Protein AF-A0A528WCP9-F1 (afdb_monomer_lite)

Secondary structure (DSSP, 8-state):
-HHHHHHHHHHHHHHHHHHHHHTTSHHHHHHHHHHHHHHHHHHHHHHHHHHHHT--TTHHHHHHHHHHHHHHHHHHHHHHHHHHHHHHSS-GGGHHHHHHHHHHHHHHHHHH-

Radius of gyration: 15.58 Å; chains: 1; bounding box: 40×26×44 Å

Structure (mmCIF, N/CA/C/O backbone):
data_AF-A0A528WCP9-F1
#
_entry.id   AF-A0A528WCP9-F1
#
loop_
_atom_site.group_PDB
_atom_site.id
_atom_site.type_symbol
_atom_site.label_atom_id
_atom_site.label_alt_id
_atom_site.label_comp_id
_atom_site.label_asym_id
_atom_site.label_entity_id
_atom_site.label_seq_id
_atom_site.pdbx_PDB_ins_code
_atom_site.Cartn_x
_atom_site.Cartn_y
_atom_site.Cartn_z
_atom_site.occupancy
_atom_site.B_iso_or_equiv
_atom_site.auth_seq_id
_atom_site.auth_comp_id
_atom_site.auth_asym_id
_atom_site.auth_atom_id
_atom_site.pdbx_PDB_model_num
ATOM 1 N N . LEU A 1 1 ? 15.702 -3.441 -4.927 1.00 87.06 1 LEU A N 1
ATOM 2 C CA . LEU A 1 1 ? 14.324 -2.898 -4.991 1.00 87.06 1 LEU A CA 1
ATOM 3 C C . LEU A 1 1 ? 13.260 -3.884 -4.513 1.00 87.06 1 LEU A C 1
ATOM 5 O O . LEU A 1 1 ? 12.460 -3.493 -3.675 1.00 87.06 1 LEU A O 1
ATOM 9 N N . VAL A 1 2 ? 13.271 -5.149 -4.954 1.00 90.25 2 VAL A N 1
ATOM 10 C CA . VAL A 1 2 ? 12.256 -6.153 -4.558 1.00 90.25 2 VAL A CA 1
ATOM 11 C C . VAL A 1 2 ? 12.058 -6.285 -3.035 1.00 90.25 2 VAL A C 1
ATOM 13 O O . VAL A 1 2 ? 10.917 -6.161 -2.605 1.00 90.25 2 VAL A O 1
ATOM 16 N N . PRO A 1 3 ? 13.100 -6.408 -2.178 1.00 93.31 3 PRO A N 1
ATOM 17 C CA . PRO A 1 3 ? 12.8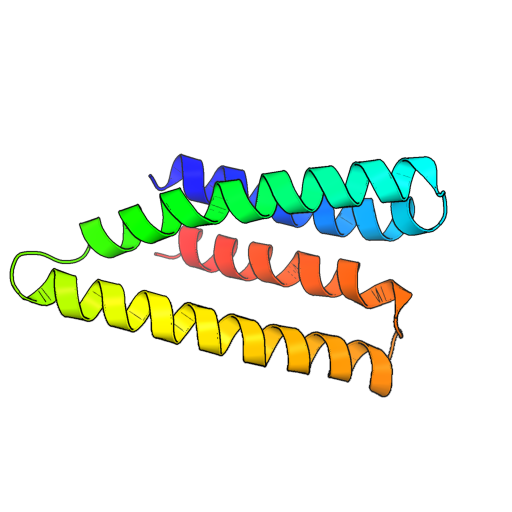89 -6.485 -0.725 1.00 93.31 3 PRO A CA 1
ATOM 18 C C . PRO A 1 3 ? 12.198 -5.245 -0.138 1.00 93.31 3 PRO A C 1
ATOM 20 O O . PRO A 1 3 ? 11.381 -5.354 0.771 1.00 93.31 3 PRO A O 1
ATOM 23 N N . THR A 1 4 ? 12.499 -4.062 -0.680 1.00 94.19 4 THR A N 1
ATOM 24 C CA . THR A 1 4 ? 11.883 -2.793 -0.272 1.00 94.19 4 THR A CA 1
ATOM 25 C C . THR A 1 4 ? 10.421 -2.723 -0.707 1.00 94.19 4 THR A C 1
ATOM 27 O O . THR A 1 4 ? 9.569 -2.333 0.087 1.00 94.19 4 THR A O 1
ATOM 30 N N . VAL A 1 5 ? 10.108 -3.141 -1.938 1.00 93.88 5 VAL A N 1
ATOM 31 C CA . VAL A 1 5 ? 8.724 -3.243 -2.434 1.00 93.88 5 VAL A CA 1
ATOM 32 C C . VAL A 1 5 ? 7.925 -4.218 -1.566 1.00 93.88 5 VAL A C 1
ATOM 34 O O . VAL A 1 5 ? 6.875 -3.859 -1.047 1.00 93.88 5 VAL A O 1
ATOM 37 N N . THR A 1 6 ? 8.458 -5.412 -1.311 1.00 96.12 6 THR A N 1
ATOM 38 C CA . THR A 1 6 ? 7.822 -6.407 -0.440 1.00 96.12 6 THR A CA 1
ATOM 39 C C . THR A 1 6 ? 7.578 -5.865 0.969 1.00 96.12 6 THR A C 1
ATOM 41 O O . THR A 1 6 ? 6.462 -5.957 1.478 1.00 96.12 6 THR A O 1
ATOM 44 N N . GLY A 1 7 ? 8.589 -5.253 1.593 1.00 97.12 7 GLY A N 1
ATOM 45 C CA . GLY A 1 7 ? 8.462 -4.701 2.944 1.00 97.12 7 GLY A CA 1
ATOM 46 C C . GLY A 1 7 ? 7.428 -3.575 3.039 1.00 97.12 7 GLY A C 1
ATOM 47 O O . GLY A 1 7 ? 6.639 -3.544 3.982 1.00 97.12 7 GLY A O 1
ATOM 48 N N . THR A 1 8 ? 7.391 -2.681 2.049 1.00 96.94 8 THR A N 1
ATOM 49 C CA . THR A 1 8 ? 6.434 -1.561 2.017 1.00 96.94 8 THR A CA 1
ATOM 50 C C . THR A 1 8 ? 5.000 -2.026 1.758 1.00 96.94 8 THR A C 1
ATOM 52 O O . THR A 1 8 ? 4.092 -1.541 2.429 1.00 96.94 8 THR A O 1
ATOM 55 N N . LEU A 1 9 ? 4.787 -3.037 0.907 1.00 97.06 9 LEU A N 1
ATOM 56 C CA . LEU A 1 9 ? 3.472 -3.663 0.708 1.00 97.06 9 LEU A CA 1
ATOM 57 C C . LEU A 1 9 ? 2.956 -4.365 1.973 1.00 97.06 9 LEU A C 1
ATOM 59 O O . LEU A 1 9 ? 1.787 -4.200 2.330 1.00 97.06 9 LEU A O 1
ATOM 63 N N . ILE A 1 10 ? 3.821 -5.101 2.682 1.00 98.12 10 ILE A N 1
ATOM 64 C CA . ILE A 1 10 ? 3.477 -5.725 3.971 1.00 98.12 10 ILE A CA 1
ATOM 65 C C . ILE A 1 10 ? 3.101 -4.648 4.994 1.00 98.12 10 ILE A C 1
ATOM 67 O O . ILE A 1 10 ? 2.063 -4.757 5.648 1.00 98.12 10 ILE A O 1
ATOM 71 N N . ALA A 1 11 ? 3.912 -3.593 5.111 1.00 98.06 11 ALA A N 1
ATOM 72 C CA . ALA A 1 11 ? 3.648 -2.492 6.031 1.00 98.06 11 ALA A CA 1
ATOM 73 C C . ALA A 1 11 ? 2.325 -1.781 5.707 1.00 98.06 11 ALA A C 1
ATOM 75 O O . ALA A 1 11 ? 1.522 -1.546 6.608 1.00 98.06 11 ALA A O 1
ATOM 76 N N . LEU A 1 12 ? 2.061 -1.491 4.430 1.00 98.06 12 LEU A N 1
ATOM 77 C CA . LEU A 1 12 ? 0.822 -0.853 3.986 1.00 98.06 12 LEU A CA 1
ATOM 78 C C . LEU A 1 12 ? -0.407 -1.712 4.306 1.00 98.06 12 LEU A C 1
ATOM 80 O O . LEU A 1 12 ? -1.390 -1.198 4.839 1.00 98.06 12 LEU A O 1
ATOM 84 N N . SER A 1 13 ? -0.340 -3.018 4.039 1.00 98.31 13 SER A N 1
ATOM 85 C CA . SER A 1 13 ? -1.414 -3.952 4.389 1.00 98.31 13 SER A CA 1
ATOM 86 C C . SER A 1 13 ? -1.667 -3.988 5.900 1.00 98.31 13 SER A C 1
ATOM 88 O O . SER A 1 13 ? -2.806 -3.834 6.344 1.00 98.31 13 SER A O 1
ATOM 90 N N . ALA A 1 14 ? -0.603 -4.102 6.701 1.00 98.31 14 ALA A N 1
ATOM 91 C CA . ALA A 1 14 ? -0.702 -4.123 8.156 1.00 98.31 14 ALA A CA 1
ATOM 92 C C . ALA A 1 14 ? -1.332 -2.835 8.706 1.00 98.31 14 ALA A C 1
ATOM 94 O O . ALA A 1 14 ? -2.219 -2.901 9.558 1.00 98.31 14 ALA A O 1
ATOM 95 N N . VAL A 1 15 ? -0.928 -1.671 8.189 1.00 98.19 15 VAL A N 1
ATOM 96 C CA . VAL A 1 15 ? -1.507 -0.380 8.580 1.00 98.19 15 VAL A CA 1
ATOM 97 C C . VAL A 1 15 ? -2.999 -0.323 8.254 1.00 98.19 15 VAL A C 1
ATOM 99 O O . VAL A 1 15 ? -3.773 0.093 9.111 1.00 98.19 15 VAL A O 1
ATOM 102 N N . LEU A 1 16 ? -3.426 -0.777 7.073 1.00 97.81 16 LEU A N 1
ATOM 103 C CA . LEU A 1 16 ? -4.842 -0.792 6.679 1.00 97.81 16 LE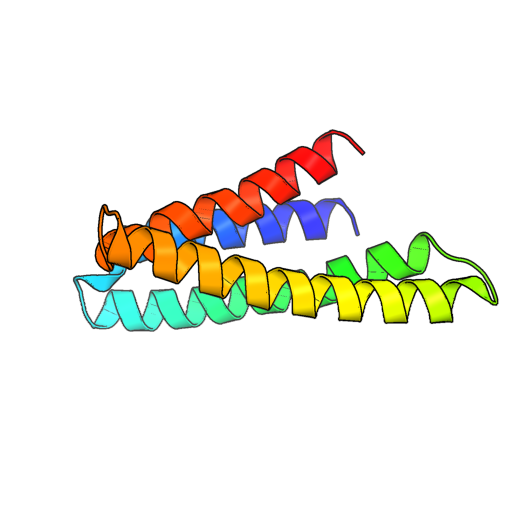U A CA 1
ATOM 104 C C . LEU A 1 16 ? -5.692 -1.705 7.582 1.00 97.81 16 LEU A C 1
ATOM 106 O O . LEU A 1 16 ? -6.775 -1.308 8.026 1.00 97.81 16 LEU A O 1
ATOM 110 N N . PHE A 1 17 ? -5.180 -2.883 7.949 1.00 98.06 17 PHE A N 1
ATOM 111 C CA . PHE A 1 17 ? -5.863 -3.763 8.902 1.00 98.06 17 PHE A CA 1
ATOM 112 C C . PHE A 1 17 ? -5.935 -3.163 10.308 1.00 98.06 17 PHE A C 1
ATOM 114 O O . PHE A 1 17 ? -7.008 -3.152 10.911 1.00 98.06 17 PHE A O 1
ATOM 121 N N . VAL A 1 18 ? -4.838 -2.597 10.819 1.00 96.88 18 VAL A N 1
ATOM 122 C CA . VAL A 1 18 ? -4.831 -1.915 12.126 1.00 96.88 18 VAL A CA 1
ATOM 123 C C . VAL A 1 18 ? -5.784 -0.717 12.120 1.00 96.88 18 VAL A C 1
ATOM 125 O O . VAL A 1 18 ? -6.528 -0.511 13.081 1.00 96.88 18 VAL A O 1
ATOM 128 N N . MET A 1 19 ? -5.822 0.039 11.021 1.00 96.12 19 MET A N 1
ATOM 129 C CA . MET A 1 19 ? -6.691 1.201 10.853 1.00 96.12 19 MET A CA 1
ATOM 130 C C . MET A 1 19 ? -8.178 0.837 10.947 1.00 96.12 19 MET A C 1
ATOM 132 O O . MET A 1 19 ? -8.959 1.643 11.447 1.00 96.12 19 MET A O 1
ATOM 136 N N . THR A 1 20 ? -8.561 -0.384 10.553 1.00 95.25 20 THR A N 1
ATOM 137 C CA . THR A 1 20 ? -9.936 -0.900 10.705 1.00 95.25 20 THR A CA 1
ATOM 138 C C . THR A 1 20 ? -10.414 -0.817 12.158 1.00 95.25 20 THR A C 1
ATOM 140 O O . THR A 1 20 ? -11.527 -0.371 12.425 1.00 95.25 20 THR A O 1
ATOM 143 N N . ALA A 1 21 ? -9.562 -1.186 13.118 1.00 94.56 21 ALA A N 1
ATOM 144 C CA . ALA A 1 21 ? -9.883 -1.065 14.537 1.00 94.56 21 ALA A CA 1
ATOM 145 C C . ALA A 1 21 ? -9.636 0.361 15.060 1.00 94.56 21 ALA A C 1
ATOM 147 O O . ALA A 1 21 ? -10.474 0.908 15.780 1.00 94.56 21 ALA A O 1
ATOM 148 N N . ALA A 1 22 ? -8.515 0.978 14.669 1.00 94.62 22 ALA A N 1
ATOM 149 C CA . ALA A 1 22 ? -8.060 2.263 15.201 1.00 94.62 22 ALA A CA 1
ATOM 150 C C . ALA A 1 22 ? -9.018 3.432 14.923 1.00 94.62 22 ALA A C 1
ATOM 152 O O . ALA A 1 22 ? -9.053 4.383 15.700 1.00 94.62 22 ALA A O 1
ATOM 153 N N . ILE A 1 23 ? -9.819 3.360 13.854 1.00 92.62 23 ILE A N 1
ATOM 154 C CA . ILE A 1 23 ? -10.714 4.454 13.450 1.00 92.62 23 ILE A CA 1
ATOM 155 C C . ILE A 1 23 ? -11.793 4.790 14.496 1.00 92.62 23 ILE A C 1
ATOM 157 O O . ILE A 1 23 ? -12.337 5.890 14.487 1.00 92.62 23 ILE A O 1
ATOM 161 N N . HIS A 1 24 ? -12.071 3.874 15.431 1.00 93.31 24 HIS A N 1
ATOM 162 C CA . HIS A 1 24 ? -13.057 4.063 16.499 1.00 93.31 24 HIS A CA 1
ATOM 163 C C . HIS A 1 24 ? -12.539 4.916 17.671 1.00 93.31 24 HIS A C 1
ATOM 165 O O . HIS A 1 24 ? -13.328 5.308 18.529 1.00 93.31 24 HIS A O 1
ATOM 171 N N . GLN A 1 25 ? -11.233 5.209 17.732 1.00 96.81 25 GLN A N 1
ATOM 172 C CA . GLN A 1 25 ? -10.627 6.033 18.780 1.00 96.81 25 GLN A CA 1
ATOM 173 C C . GLN A 1 25 ? -9.896 7.229 18.136 1.00 96.81 25 GLN A C 1
ATOM 175 O O . GLN A 1 25 ? -9.001 7.017 17.321 1.00 96.81 25 GLN A O 1
ATOM 180 N N . PRO A 1 26 ? -10.228 8.492 18.479 1.00 96.06 26 PRO A N 1
ATOM 181 C CA . PRO A 1 26 ? -9.757 9.662 17.725 1.00 96.06 26 PRO A CA 1
ATOM 182 C C . PRO A 1 26 ? -8.233 9.804 17.614 1.00 96.06 26 PRO A C 1
ATOM 184 O O . PRO A 1 26 ? -7.714 10.143 16.554 1.00 96.06 26 PRO A O 1
ATOM 187 N N . ILE A 1 27 ? -7.500 9.528 18.695 1.00 97.69 27 ILE A N 1
ATOM 188 C CA . ILE A 1 27 ? -6.035 9.647 18.720 1.00 97.69 27 ILE A CA 1
ATOM 189 C C . ILE A 1 27 ? -5.407 8.539 17.864 1.00 97.69 27 ILE A C 1
ATOM 191 O O . ILE A 1 27 ? -4.523 8.806 17.052 1.00 97.69 27 ILE A O 1
ATOM 195 N N . ALA A 1 28 ? -5.894 7.307 17.995 1.00 96.94 28 ALA A N 1
ATOM 196 C CA . ALA A 1 28 ? -5.455 6.164 17.212 1.00 96.94 28 ALA A CA 1
ATOM 197 C C . ALA A 1 28 ? -5.760 6.359 15.721 1.00 96.94 28 ALA A C 1
ATOM 199 O O . ALA A 1 28 ? -4.923 6.021 14.890 1.00 96.94 28 ALA A O 1
ATOM 200 N N . ALA A 1 29 ? -6.899 6.966 15.377 1.00 95.81 29 ALA A N 1
ATOM 201 C CA . ALA A 1 29 ? -7.249 7.316 14.005 1.00 95.81 29 ALA A CA 1
ATOM 202 C C . ALA A 1 29 ? -6.256 8.321 13.397 1.00 95.81 29 ALA A C 1
ATOM 204 O O . ALA A 1 29 ? -5.775 8.103 12.287 1.00 95.81 29 ALA A O 1
ATOM 205 N N . ILE A 1 30 ? -5.889 9.380 14.132 1.00 97.69 30 ILE A N 1
ATOM 206 C CA . ILE A 1 30 ? -4.887 10.364 13.682 1.00 97.69 30 ILE A CA 1
ATOM 207 C C . ILE A 1 30 ? -3.542 9.679 13.415 1.00 97.69 30 ILE A C 1
ATOM 209 O O . ILE A 1 30 ? -2.939 9.876 12.358 1.00 97.69 30 ILE A O 1
ATOM 213 N N . VAL A 1 31 ? -3.091 8.837 14.349 1.00 97.94 31 VAL A N 1
ATOM 214 C CA . VAL A 1 31 ? -1.844 8.076 14.192 1.00 97.94 31 VAL A CA 1
ATOM 215 C C . VAL A 1 31 ? -1.930 7.135 12.989 1.00 97.94 31 VAL A C 1
ATOM 217 O O . VAL A 1 31 ? -1.013 7.112 12.170 1.00 97.94 31 VAL A O 1
ATOM 220 N N . ALA A 1 32 ? -3.035 6.404 12.832 1.00 96.94 32 ALA A N 1
ATOM 221 C CA . ALA A 1 32 ? -3.237 5.475 11.724 1.00 96.94 32 ALA A CA 1
ATOM 222 C C . ALA A 1 32 ? -3.246 6.181 10.360 1.00 96.94 32 ALA A C 1
ATOM 224 O O . ALA A 1 32 ? -2.654 5.666 9.418 1.00 96.94 32 ALA A O 1
ATOM 225 N N . VAL A 1 33 ? -3.839 7.375 10.252 1.00 96.81 33 VAL A N 1
ATOM 226 C CA . VAL A 1 33 ? -3.805 8.188 9.022 1.00 96.81 33 VAL A CA 1
ATOM 227 C C . VAL A 1 33 ? -2.378 8.638 8.696 1.00 96.81 33 VAL A C 1
ATOM 229 O O . VAL A 1 33 ? -1.958 8.558 7.540 1.00 96.81 33 VAL A O 1
ATOM 232 N N . GLY A 1 34 ? -1.604 9.054 9.703 1.00 98.12 34 GLY A N 1
ATOM 233 C CA . GLY A 1 34 ? -0.187 9.381 9.521 1.00 98.12 34 GLY A CA 1
ATOM 234 C C . GLY A 1 34 ? 0.632 8.179 9.037 1.00 98.12 34 GLY A C 1
ATOM 235 O O . GLY A 1 34 ? 1.399 8.293 8.079 1.00 98.12 34 GLY A O 1
ATOM 236 N N . LEU A 1 35 ? 0.420 7.008 9.646 1.00 98.00 35 LEU A N 1
ATOM 237 C CA . LEU A 1 35 ? 1.059 5.754 9.236 1.00 98.00 35 LEU A CA 1
ATOM 238 C C . LEU A 1 35 ? 0.631 5.314 7.833 1.00 98.00 35 LEU A C 1
ATOM 240 O O . LEU A 1 35 ? 1.469 4.833 7.073 1.00 98.00 35 LEU A O 1
ATOM 244 N N . LEU A 1 36 ? -0.642 5.501 7.474 1.00 97.62 36 LEU A N 1
ATOM 245 C CA . LEU A 1 36 ? -1.158 5.202 6.139 1.00 97.62 36 LEU A CA 1
ATOM 246 C C . LEU A 1 36 ? -0.433 6.045 5.095 1.00 97.62 36 LEU A C 1
ATOM 248 O O . LEU A 1 36 ? 0.057 5.496 4.112 1.00 97.62 36 LEU A O 1
ATOM 252 N N . GLY A 1 37 ? -0.315 7.354 5.335 1.00 96.94 37 GLY A N 1
ATOM 253 C CA . GLY A 1 37 ? 0.458 8.247 4.477 1.00 96.94 37 GLY A CA 1
ATOM 254 C C . GLY A 1 37 ? 1.905 7.773 4.343 1.00 96.94 37 GLY A C 1
ATOM 255 O O . GLY A 1 37 ? 2.378 7.546 3.231 1.00 96.94 37 GLY A O 1
ATOM 256 N N . ALA A 1 38 ? 2.590 7.538 5.464 1.00 97.44 38 ALA A N 1
ATOM 257 C CA . ALA A 1 38 ? 3.978 7.080 5.455 1.00 97.44 38 ALA A CA 1
ATOM 258 C C . ALA A 1 38 ? 4.166 5.773 4.659 1.00 97.44 38 ALA A C 1
ATOM 260 O O . ALA A 1 38 ? 5.029 5.711 3.784 1.00 97.44 38 ALA A O 1
ATOM 261 N N . ALA A 1 39 ? 3.342 4.752 4.910 1.00 97.25 39 ALA A N 1
ATOM 262 C CA . ALA A 1 39 ? 3.431 3.461 4.229 1.00 97.25 39 ALA A CA 1
ATOM 263 C C . ALA A 1 39 ? 3.076 3.557 2.735 1.00 97.25 39 ALA A C 1
ATOM 265 O O . ALA A 1 39 ? 3.775 2.985 1.892 1.00 97.25 39 ALA A O 1
ATOM 266 N N . ALA A 1 40 ? 2.031 4.314 2.386 1.00 94.50 40 ALA A N 1
ATOM 267 C CA . ALA A 1 40 ? 1.617 4.507 1.000 1.00 94.50 40 ALA A CA 1
ATOM 268 C C . ALA A 1 40 ? 2.713 5.215 0.190 1.00 94.50 40 ALA A C 1
ATOM 270 O O . ALA A 1 40 ? 3.150 4.695 -0.836 1.00 94.50 40 ALA A O 1
ATOM 271 N N . PHE A 1 41 ? 3.232 6.347 0.677 1.00 93.56 41 PHE A N 1
ATOM 272 C CA . PHE A 1 41 ? 4.292 7.088 -0.014 1.00 93.56 41 PHE A CA 1
ATOM 273 C C . PHE A 1 41 ? 5.620 6.322 -0.060 1.00 93.56 41 PHE A C 1
A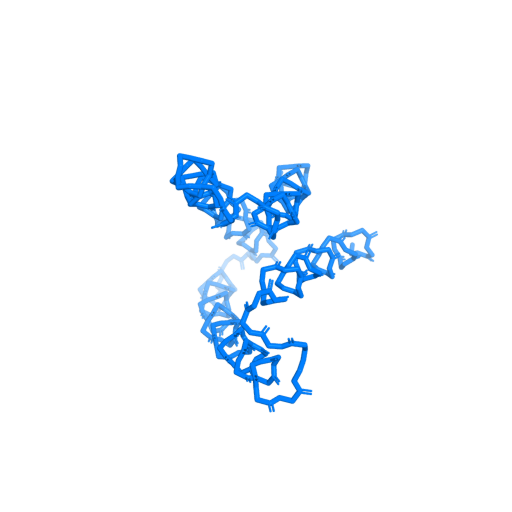TOM 275 O O . PHE A 1 41 ? 6.304 6.365 -1.085 1.00 93.56 41 PHE A O 1
ATOM 282 N N . ALA A 1 42 ? 5.960 5.561 0.988 1.00 95.88 42 ALA A N 1
ATOM 283 C CA . ALA A 1 42 ? 7.138 4.692 0.981 1.00 95.88 42 ALA A CA 1
ATOM 284 C C . ALA A 1 42 ? 7.083 3.621 -0.122 1.00 95.88 42 ALA A C 1
ATOM 286 O O . ALA A 1 42 ? 8.131 3.181 -0.590 1.00 95.88 42 ALA A O 1
ATOM 287 N N . THR A 1 43 ? 5.884 3.228 -0.565 1.00 93.94 43 THR A N 1
ATOM 288 C CA . THR A 1 43 ? 5.683 2.217 -1.614 1.00 93.94 43 THR A CA 1
ATOM 289 C C . THR A 1 43 ? 5.897 2.782 -3.029 1.00 93.94 43 THR A C 1
ATOM 291 O O . THR A 1 43 ? 6.351 2.064 -3.921 1.00 93.94 43 THR A O 1
ATOM 294 N N . VAL A 1 44 ? 5.631 4.079 -3.245 1.00 90.69 44 VAL A N 1
ATOM 295 C CA . VAL A 1 44 ? 5.625 4.706 -4.584 1.00 90.69 44 VAL A CA 1
ATOM 296 C C . VAL A 1 44 ? 7.008 4.696 -5.240 1.00 90.69 44 VAL A C 1
ATOM 298 O O . VAL A 1 44 ? 7.160 4.197 -6.356 1.00 90.69 44 VAL A 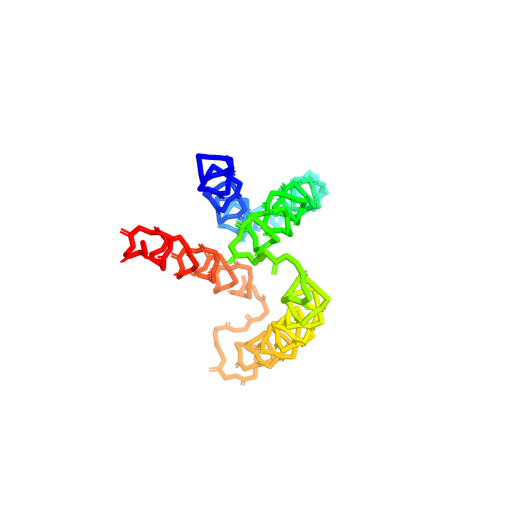O 1
ATOM 301 N N . ALA A 1 45 ? 8.028 5.227 -4.559 1.00 89.12 45 ALA A N 1
ATOM 302 C CA . ALA A 1 45 ? 9.355 5.384 -5.157 1.00 89.12 45 ALA A CA 1
ATOM 303 C C . ALA A 1 45 ? 10.027 4.037 -5.512 1.00 89.12 45 ALA A C 1
ATOM 305 O O . ALA A 1 45 ? 1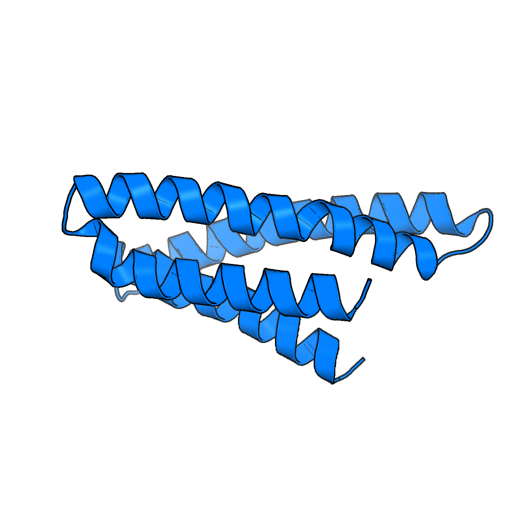0.523 3.909 -6.636 1.00 89.12 45 ALA A O 1
ATOM 306 N N . PRO A 1 46 ? 10.019 3.005 -4.640 1.00 91.00 46 PRO A N 1
ATOM 307 C CA . PRO A 1 46 ? 10.562 1.691 -4.979 1.00 91.00 46 PRO A CA 1
ATOM 308 C C . PRO A 1 46 ? 9.862 1.027 -6.168 1.00 91.00 46 PRO A C 1
ATOM 310 O O . PRO A 1 46 ? 10.550 0.463 -7.017 1.00 91.00 46 PRO A O 1
ATOM 313 N N . LEU A 1 47 ? 8.528 1.111 -6.259 1.00 88.81 47 LEU A N 1
ATOM 314 C CA . LEU A 1 47 ? 7.774 0.552 -7.387 1.00 88.81 47 LEU A CA 1
ATOM 315 C C . LEU A 1 47 ? 8.123 1.252 -8.701 1.00 88.81 47 LEU A C 1
ATOM 317 O O . LEU A 1 47 ? 8.406 0.583 -9.693 1.00 88.81 47 LEU A O 1
ATOM 321 N N . GLN A 1 48 ? 8.164 2.586 -8.700 1.00 88.31 48 GLN A N 1
ATOM 322 C CA . GLN A 1 48 ? 8.502 3.356 -9.895 1.00 88.31 48 GLN A CA 1
ATOM 323 C C . GLN A 1 48 ? 9.918 3.038 -10.394 1.00 88.31 48 GLN A C 1
ATOM 325 O O . GLN A 1 48 ? 10.112 2.818 -11.589 1.00 88.31 48 GLN A O 1
ATOM 330 N N . MET A 1 49 ? 10.901 2.963 -9.491 1.00 88.88 49 MET A N 1
ATOM 331 C CA . MET A 1 49 ? 12.263 2.568 -9.862 1.00 88.88 49 MET A CA 1
ATOM 332 C C . MET A 1 49 ? 12.314 1.128 -10.382 1.00 88.88 49 MET A C 1
ATOM 334 O O . MET A 1 49 ? 12.989 0.862 -11.373 1.00 88.88 49 MET A O 1
ATOM 338 N N . TRP A 1 50 ? 11.568 0.209 -9.763 1.00 89.31 50 TRP A N 1
ATOM 339 C CA . TRP A 1 50 ? 11.570 -1.197 -10.160 1.00 89.31 50 TRP A CA 1
ATOM 340 C C . TRP A 1 50 ? 10.993 -1.405 -11.562 1.00 89.31 50 TRP A C 1
ATOM 342 O O . TRP A 1 50 ? 11.559 -2.165 -12.344 1.00 89.31 50 TRP A O 1
ATOM 352 N N . VAL A 1 51 ? 9.926 -0.684 -11.919 1.00 87.50 51 VAL A N 1
ATOM 353 C CA . VAL A 1 51 ? 9.370 -0.702 -13.282 1.00 87.50 51 VAL A CA 1
ATOM 354 C C . VAL A 1 51 ? 10.383 -0.172 -14.300 1.00 87.50 51 VAL A C 1
ATOM 356 O O . VAL A 1 51 ? 10.557 -0.770 -15.361 1.00 87.50 51 VAL A O 1
ATOM 359 N N . LEU A 1 52 ? 11.086 0.918 -13.979 1.00 86.81 52 LEU A N 1
ATOM 360 C CA . LEU A 1 52 ? 12.087 1.495 -14.879 1.00 86.81 52 LEU A CA 1
ATOM 361 C C . LEU A 1 52 ? 13.301 0.577 -15.081 1.00 86.81 52 LEU A C 1
ATOM 363 O O . LEU A 1 52 ? 13.811 0.515 -16.195 1.00 86.81 52 LEU A O 1
ATOM 367 N N . GLU A 1 53 ? 13.726 -0.182 -14.065 1.00 86.69 53 GLU A N 1
ATOM 368 C CA . GLU A 1 53 ? 14.801 -1.183 -14.202 1.00 86.69 53 GLU A CA 1
ATOM 369 C C . GLU A 1 53 ? 14.453 -2.311 -15.187 1.00 86.69 53 GLU A C 1
ATOM 371 O O . GLU A 1 53 ? 15.348 -2.942 -15.753 1.00 86.69 53 GLU A O 1
ATOM 376 N N . LYS A 1 54 ? 13.161 -2.575 -15.416 1.00 84.12 54 LYS A N 1
ATOM 377 C CA . LYS A 1 54 ? 12.705 -3.593 -16.374 1.00 84.12 54 LYS A CA 1
ATOM 378 C C . LYS A 1 54 ? 12.700 -3.108 -17.823 1.00 84.12 54 LYS A C 1
ATOM 380 O O . LYS A 1 54 ? 12.520 -3.927 -18.722 1.00 84.12 54 LYS A O 1
ATOM 385 N N . ALA A 1 55 ? 12.929 -1.819 -18.067 1.00 85.88 55 ALA A N 1
ATOM 386 C CA . ALA A 1 55 ? 12.966 -1.237 -19.401 1.00 85.88 55 ALA A CA 1
ATOM 387 C C . ALA A 1 55 ? 14.332 -0.598 -19.702 1.00 85.88 55 ALA A C 1
ATOM 389 O O . ALA A 1 55 ? 14.935 0.067 -18.864 1.00 85.88 55 ALA A O 1
ATOM 390 N N . GLN A 1 56 ? 14.822 -0.767 -20.932 1.00 82.56 56 GLN A N 1
ATOM 391 C CA . GLN A 1 56 ? 16.101 -0.204 -21.379 1.00 82.56 56 GLN A CA 1
ATOM 392 C C . GLN A 1 56 ? 15.915 0.680 -22.617 1.00 82.56 56 GLN A C 1
ATOM 394 O O . GLN A 1 56 ? 15.052 0.425 -23.461 1.00 82.56 56 GLN A O 1
ATOM 399 N N . GLY A 1 57 ? 16.734 1.730 -22.726 1.00 80.69 57 GLY A N 1
ATOM 400 C CA . GLY A 1 57 ? 16.736 2.644 -23.871 1.00 80.69 57 GLY A CA 1
ATOM 401 C C . GLY A 1 57 ? 15.371 3.299 -24.112 1.00 80.69 57 GLY A C 1
ATOM 402 O O . GLY A 1 57 ? 14.725 3.780 -23.182 1.00 80.69 57 GLY A O 1
ATOM 403 N N . ALA A 1 58 ? 14.904 3.283 -25.363 1.00 75.38 58 ALA A N 1
ATOM 404 C CA . ALA A 1 58 ? 13.626 3.879 -25.766 1.00 75.38 58 ALA A CA 1
ATOM 405 C C . ALA A 1 58 ? 12.393 3.291 -25.040 1.00 75.38 58 ALA A C 1
ATOM 407 O O . ALA A 1 58 ? 11.349 3.940 -24.978 1.00 75.38 58 ALA A O 1
ATOM 408 N N . GLY A 1 59 ? 12.505 2.095 -24.446 1.00 82.00 59 GLY A N 1
ATOM 409 C CA . GLY A 1 59 ? 11.428 1.468 -23.677 1.00 82.00 59 GLY A CA 1
ATOM 410 C C . GLY A 1 59 ? 11.148 2.130 -22.323 1.00 82.00 59 GLY A C 1
ATOM 411 O O . GLY A 1 59 ? 10.059 1.948 -21.784 1.00 82.00 59 GLY A O 1
ATOM 412 N N . GLN A 1 60 ? 12.079 2.922 -21.772 1.00 83.12 60 GLN A N 1
ATOM 413 C CA . GLN A 1 60 ? 11.898 3.563 -20.460 1.00 83.12 60 GLN A CA 1
ATOM 414 C C . GLN A 1 60 ? 10.783 4.611 -20.457 1.00 83.12 60 GLN A C 1
ATOM 416 O O . GLN A 1 60 ? 10.015 4.689 -19.498 1.00 83.12 60 GLN A O 1
ATOM 421 N N . GLY A 1 61 ? 10.656 5.381 -21.544 1.00 84.38 61 GLY A N 1
ATOM 422 C CA . GLY A 1 61 ? 9.565 6.345 -21.700 1.00 84.38 61 GLY A CA 1
ATOM 423 C C . GLY A 1 61 ? 8.202 5.653 -21.692 1.00 84.38 61 GLY A C 1
ATOM 424 O O . GLY A 1 61 ? 7.311 6.054 -20.947 1.00 84.38 61 GLY A O 1
ATOM 425 N N . LEU A 1 62 ? 8.078 4.549 -22.438 1.00 85.38 62 LEU A N 1
ATOM 426 C CA . LEU A 1 62 ? 6.864 3.732 -22.460 1.00 85.38 62 LEU A CA 1
ATOM 427 C C . LEU A 1 62 ? 6.574 3.113 -21.088 1.00 85.38 62 LEU A C 1
ATOM 429 O O . LEU A 1 62 ? 5.442 3.200 -20.622 1.00 85.38 62 LEU A O 1
ATOM 433 N N . ALA A 1 63 ? 7.578 2.550 -20.410 1.00 87.44 63 ALA A N 1
ATOM 434 C CA . ALA A 1 63 ? 7.417 1.970 -19.076 1.00 87.44 63 ALA A CA 1
ATOM 435 C C . ALA A 1 63 ? 6.936 3.002 -18.041 1.00 87.44 63 ALA A C 1
ATOM 437 O O . ALA A 1 63 ? 6.035 2.714 -17.254 1.00 87.44 63 ALA A O 1
ATOM 438 N N . SER A 1 64 ? 7.472 4.226 -18.085 1.00 85.94 64 SER A N 1
ATOM 439 C CA . SER A 1 64 ? 7.015 5.338 -17.245 1.00 85.94 64 SER A CA 1
ATOM 440 C C . SER A 1 64 ? 5.552 5.707 -17.524 1.00 85.94 64 SER A C 1
ATOM 442 O O . SER A 1 64 ? 4.743 5.790 -16.597 1.00 85.94 64 SER A O 1
ATOM 444 N N . SER A 1 65 ? 5.173 5.861 -18.800 1.00 89.56 65 SER A N 1
ATOM 445 C CA . SER A 1 65 ? 3.784 6.146 -19.188 1.00 89.56 65 SER A CA 1
ATOM 446 C C . SER A 1 65 ? 2.819 5.032 -18.773 1.00 89.56 65 SER A C 1
ATOM 448 O O . SER A 1 65 ? 1.739 5.324 -18.259 1.00 89.56 65 SER A O 1
ATOM 450 N N . PHE A 1 66 ? 3.216 3.766 -18.929 1.00 89.12 66 PHE A N 1
ATOM 451 C CA . PHE A 1 66 ? 2.444 2.617 -18.451 1.00 89.12 66 PHE A CA 1
ATOM 452 C C . PHE A 1 66 ? 2.277 2.630 -16.930 1.00 89.12 66 PHE A C 1
ATOM 454 O O . PHE A 1 66 ? 1.185 2.345 -16.446 1.00 89.12 66 PHE A O 1
ATOM 461 N N . ASN A 1 67 ? 3.311 3.011 -16.177 1.00 88.94 67 ASN A N 1
ATOM 462 C CA . ASN A 1 67 ? 3.227 3.120 -14.722 1.00 88.94 67 ASN A CA 1
ATOM 463 C C . ASN A 1 67 ? 2.212 4.193 -14.283 1.00 88.94 67 ASN A C 1
ATOM 465 O O . ASN A 1 67 ? 1.405 3.953 -13.387 1.00 88.94 67 ASN A O 1
ATOM 469 N N . ILE A 1 68 ? 2.191 5.353 -14.952 1.00 89.88 68 ILE A N 1
ATOM 470 C CA . ILE A 1 68 ? 1.196 6.410 -14.690 1.00 89.88 68 ILE A CA 1
ATOM 471 C C . ILE A 1 68 ? -0.220 5.932 -15.051 1.00 89.88 68 ILE A C 1
ATOM 473 O O . ILE A 1 68 ? -1.163 6.155 -14.290 1.00 89.88 68 ILE A O 1
ATOM 477 N N . ALA A 1 69 ? -0.383 5.248 -16.187 1.00 93.12 69 ALA A N 1
ATOM 478 C CA . ALA A 1 69 ? -1.671 4.681 -16.586 1.00 93.12 69 ALA A CA 1
ATOM 479 C C . ALA A 1 69 ? -2.174 3.636 -15.574 1.00 93.12 69 ALA A C 1
ATOM 481 O O . ALA A 1 69 ? -3.342 3.672 -15.185 1.00 93.12 69 ALA A O 1
ATOM 482 N N . ALA A 1 70 ? -1.288 2.759 -15.093 1.00 92.44 70 ALA A N 1
ATOM 483 C CA . ALA A 1 70 ? -1.597 1.776 -14.060 1.00 92.44 70 ALA A CA 1
ATOM 484 C C . ALA A 1 70 ? -1.992 2.437 -12.730 1.00 92.44 70 ALA A C 1
ATOM 486 O O . ALA A 1 70 ? -2.944 1.989 -12.096 1.00 92.44 70 ALA A O 1
ATOM 487 N N . PHE A 1 71 ? -1.331 3.530 -12.330 1.00 90.88 71 PHE A N 1
ATOM 488 C CA . PHE A 1 71 ? -1.710 4.301 -11.141 1.00 90.88 71 PHE A CA 1
ATOM 489 C C . PHE A 1 71 ? -3.121 4.896 -11.261 1.00 90.88 71 PHE A C 1
ATOM 491 O O . PHE A 1 71 ? -3.935 4.753 -10.350 1.00 90.88 71 PHE A O 1
ATOM 498 N N . ASN A 1 72 ? -3.446 5.506 -12.404 1.00 95.75 72 ASN A N 1
ATOM 499 C CA . ASN A 1 72 ? -4.785 6.050 -12.647 1.00 95.75 72 ASN A CA 1
ATOM 500 C C . ASN A 1 72 ? -5.860 4.956 -12.655 1.00 95.75 72 ASN A C 1
ATOM 502 O O . ASN A 1 72 ? -6.929 5.142 -12.072 1.00 95.75 72 ASN A O 1
ATOM 506 N N . LEU A 1 73 ? -5.566 3.802 -13.261 1.00 96.25 73 LEU A N 1
ATOM 507 C CA . LEU A 1 73 ? -6.448 2.638 -13.208 1.00 96.25 73 LEU A CA 1
ATOM 508 C C . LEU A 1 73 ? -6.616 2.133 -11.769 1.00 96.25 73 LEU A C 1
ATOM 510 O O . LEU A 1 73 ? -7.735 1.845 -11.354 1.00 96.25 73 LEU A O 1
ATOM 514 N N . GLY A 1 74 ? -5.534 2.084 -10.991 1.00 94.94 74 GLY A N 1
ATOM 515 C CA . GLY A 1 74 ? -5.557 1.734 -9.573 1.00 94.94 74 GLY A CA 1
ATOM 516 C C . GLY A 1 74 ? -6.452 2.664 -8.753 1.00 94.94 74 GLY A C 1
ATOM 517 O O . GLY A 1 74 ? -7.259 2.179 -7.966 1.00 94.94 74 GLY A O 1
ATOM 518 N N . ASN A 1 75 ? -6.392 3.979 -8.986 1.00 96.25 75 ASN A N 1
ATOM 519 C CA . ASN A 1 75 ? -7.285 4.943 -8.335 1.00 96.25 75 ASN A CA 1
ATOM 520 C C . ASN A 1 75 ? -8.755 4.713 -8.710 1.00 96.25 75 ASN A C 1
ATOM 522 O O . ASN A 1 75 ? -9.622 4.755 -7.838 1.00 96.25 75 ASN A O 1
ATOM 526 N N . ALA A 1 76 ? -9.038 4.433 -9.986 1.00 97.88 76 ALA A N 1
ATOM 527 C CA . ALA A 1 76 ? -10.394 4.138 -10.445 1.00 97.88 76 ALA A CA 1
ATOM 528 C C . ALA A 1 76 ? -10.937 2.837 -9.828 1.00 97.88 76 ALA A C 1
ATOM 530 O O . ALA A 1 76 ? -12.046 2.827 -9.296 1.00 97.88 76 ALA A O 1
ATOM 531 N N . ILE A 1 77 ? -10.141 1.761 -9.839 1.00 97.94 77 ILE A N 1
ATOM 532 C CA . ILE A 1 77 ? -10.496 0.477 -9.218 1.00 97.94 77 ILE A CA 1
ATOM 533 C C . ILE A 1 77 ? -10.662 0.641 -7.706 1.00 97.94 77 ILE A C 1
ATOM 535 O O . ILE A 1 77 ? -11.612 0.107 -7.146 1.00 97.94 77 ILE A O 1
ATOM 539 N N . GLY A 1 78 ? -9.781 1.394 -7.045 1.00 96.88 78 GLY A N 1
ATOM 540 C CA . GLY A 1 78 ? -9.861 1.663 -5.611 1.00 96.88 78 GLY A CA 1
ATOM 541 C C . GLY A 1 78 ? -11.132 2.421 -5.230 1.00 96.88 78 GLY A C 1
ATOM 542 O O . GLY A 1 78 ? -11.821 2.021 -4.292 1.00 96.88 78 GLY A O 1
ATOM 543 N N . ALA A 1 79 ? -11.487 3.465 -5.985 1.00 97.31 79 ALA A N 1
ATOM 544 C CA . ALA A 1 79 ? -12.725 4.214 -5.778 1.00 97.31 79 ALA A CA 1
ATOM 545 C C . ALA A 1 79 ? -13.968 3.343 -6.021 1.00 97.31 79 ALA A C 1
ATOM 547 O O . ALA A 1 79 ? -14.887 3.345 -5.202 1.00 97.31 79 ALA A O 1
ATOM 548 N N . TRP A 1 80 ? -13.975 2.559 -7.104 1.00 97.94 80 TRP A N 1
ATOM 549 C CA . TRP A 1 80 ? -15.053 1.615 -7.398 1.00 97.94 80 TRP A CA 1
ATOM 550 C C . TRP A 1 80 ? -15.195 0.545 -6.310 1.00 97.94 80 TRP A C 1
ATOM 552 O O . TRP A 1 80 ? -16.302 0.313 -5.838 1.00 97.94 80 TRP A O 1
ATOM 562 N N . LEU A 1 81 ? -14.094 -0.069 -5.869 1.00 97.62 81 LEU A N 1
ATOM 563 C CA . LEU A 1 81 ? -14.093 -1.093 -4.824 1.00 97.62 81 LEU A CA 1
ATOM 564 C C . LEU A 1 81 ? -14.582 -0.524 -3.488 1.00 97.62 81 LEU A C 1
ATOM 566 O O . LEU A 1 81 ? -15.406 -1.145 -2.824 1.00 97.62 81 LEU A O 1
ATOM 570 N N . GLY A 1 82 ? -14.112 0.667 -3.110 1.00 97.19 82 GLY A N 1
ATOM 571 C CA . GLY A 1 82 ? -14.581 1.362 -1.912 1.00 97.19 82 GLY A CA 1
ATOM 572 C C . GLY A 1 82 ? -16.080 1.660 -1.973 1.00 97.19 82 GLY A C 1
ATOM 573 O O . GLY A 1 82 ? -16.796 1.353 -1.022 1.00 97.19 82 GLY A O 1
ATOM 574 N N . GLY A 1 83 ? -16.564 2.182 -3.105 1.00 97.56 83 GLY A N 1
ATOM 575 C CA . GLY A 1 83 ? -17.994 2.403 -3.344 1.00 97.56 83 GLY A CA 1
ATOM 576 C C . GLY A 1 83 ? -18.801 1.107 -3.283 1.00 97.56 83 GLY A C 1
ATOM 577 O O . GLY A 1 83 ? -19.797 1.036 -2.574 1.00 97.56 83 GLY A O 1
ATOM 578 N N . PHE A 1 84 ? -18.319 0.039 -3.922 1.00 97.81 84 PHE A N 1
ATOM 579 C CA . PHE A 1 84 ? -18.961 -1.274 -3.901 1.00 97.81 84 PHE A CA 1
ATOM 580 C C . PHE A 1 84 ? -19.112 -1.822 -2.475 1.00 97.81 84 PHE A C 1
ATOM 582 O O . PHE A 1 84 ? -20.191 -2.286 -2.113 1.00 97.81 84 PHE A O 1
ATOM 589 N N . VAL A 1 85 ? -18.062 -1.723 -1.652 1.00 97.44 85 VAL A N 1
ATOM 590 C CA . VAL A 1 85 ? -18.078 -2.143 -0.238 1.00 97.44 85 VAL A CA 1
ATOM 591 C C . VAL A 1 85 ? -19.056 -1.311 0.598 1.00 97.44 85 VAL A C 1
ATOM 593 O O . VAL A 1 85 ? -19.679 -1.828 1.529 1.00 97.44 85 VAL A O 1
ATOM 596 N N . ILE A 1 86 ? -19.202 -0.023 0.288 1.00 97.12 86 ILE A N 1
ATOM 597 C CA . ILE A 1 86 ? -20.158 0.856 0.968 1.00 97.12 86 ILE A CA 1
ATOM 598 C C . ILE A 1 86 ? -21.595 0.501 0.564 1.00 97.12 86 ILE A C 1
ATOM 600 O O . ILE A 1 86 ? -22.432 0.314 1.446 1.00 97.12 86 ILE A O 1
ATOM 604 N N . ASP A 1 87 ? -21.861 0.361 -0.736 1.00 97.62 87 ASP A N 1
ATOM 605 C CA . ASP A 1 87 ? -23.207 0.196 -1.297 1.00 97.62 87 ASP A CA 1
ATOM 606 C C . ASP A 1 87 ? -23.776 -1.220 -1.106 1.00 97.62 87 ASP A C 1
ATOM 608 O O . ASP A 1 87 ? -24.975 -1.382 -0.879 1.00 97.62 87 ASP A O 1
ATOM 612 N N . HIS A 1 88 ? -22.930 -2.253 -1.190 1.00 95.19 88 HIS A N 1
ATOM 613 C CA . HIS A 1 88 ? -23.343 -3.665 -1.150 1.00 95.19 88 HIS A CA 1
ATOM 614 C C . HIS A 1 88 ? -22.894 -4.392 0.128 1.00 95.19 88 HIS A C 1
ATOM 616 O O . HIS A 1 88 ? -23.174 -5.581 0.298 1.00 95.19 88 HIS A O 1
ATOM 622 N N . GLY A 1 89 ? -22.242 -3.679 1.049 1.00 84.94 89 GLY A N 1
ATOM 623 C CA . GLY A 1 89 ? -21.791 -4.201 2.336 1.00 84.94 89 GLY A CA 1
ATOM 624 C C . GLY A 1 89 ? -20.317 -4.637 2.346 1.00 84.94 89 GLY A C 1
ATOM 625 O O . GLY A 1 89 ? -19.729 -4.882 1.290 1.00 84.94 89 GLY A O 1
ATOM 626 N N . PRO A 1 90 ? -19.690 -4.748 3.539 1.00 90.44 90 PRO A N 1
ATOM 627 C CA . PRO A 1 90 ? -20.243 -4.564 4.894 1.00 90.44 90 PRO A CA 1
ATOM 628 C C . PRO A 1 90 ? -20.427 -3.101 5.348 1.00 90.44 90 PRO A C 1
ATOM 630 O O . PRO A 1 90 ? -20.739 -2.863 6.514 1.00 90.44 90 PRO A O 1
ATOM 633 N N . GLY A 1 91 ? -20.228 -2.122 4.459 1.00 92.94 91 GLY A N 1
ATOM 634 C CA . GLY A 1 91 ? -20.382 -0.696 4.744 1.00 92.94 91 GLY A CA 1
ATOM 635 C C . GLY A 1 91 ? -19.053 0.019 5.003 1.00 92.94 91 GLY A C 1
ATOM 636 O O . GLY A 1 91 ? -17.970 -0.559 4.904 1.00 92.94 91 GLY A O 1
ATOM 637 N N . LEU A 1 92 ? -19.136 1.304 5.361 1.00 92.38 92 LEU A N 1
ATOM 638 C CA . LEU A 1 92 ? -17.983 2.211 5.460 1.00 92.38 92 LEU A CA 1
ATOM 639 C C . LEU A 1 92 ? -16.851 1.697 6.368 1.00 92.38 92 LEU A C 1
ATOM 641 O O . LEU A 1 92 ? -15.679 1.841 6.030 1.00 92.38 92 LEU A O 1
ATOM 645 N N . GLY A 1 93 ? -17.185 1.062 7.496 1.00 90.69 93 GLY A N 1
ATOM 646 C CA . GLY A 1 93 ? -16.189 0.554 8.449 1.00 90.69 93 GLY A CA 1
ATOM 647 C C . GLY A 1 93 ? -15.316 -0.584 7.905 1.00 90.69 93 GLY A C 1
ATOM 648 O O . GLY A 1 93 ? -14.210 -0.789 8.396 1.00 90.69 93 GLY A O 1
ATOM 649 N N . ALA A 1 94 ? -15.774 -1.302 6.876 1.00 94.06 94 ALA A N 1
ATOM 650 C CA . ALA A 1 94 ? -15.033 -2.408 6.271 1.00 94.06 94 ALA A CA 1
ATOM 651 C C . ALA A 1 94 ? -14.127 -1.976 5.107 1.00 94.06 94 ALA A C 1
ATOM 653 O O . ALA A 1 94 ? -13.342 -2.786 4.615 1.00 94.06 94 ALA A O 1
ATOM 654 N N . VAL A 1 95 ? -14.198 -0.713 4.670 1.00 96.38 95 VAL A N 1
ATOM 655 C CA . VAL A 1 95 ? -13.429 -0.221 3.515 1.00 96.38 95 VAL A CA 1
ATOM 656 C C . VAL A 1 95 ? -11.926 -0.370 3.741 1.00 96.38 95 VAL A C 1
ATOM 658 O O . VAL A 1 95 ? -11.223 -0.841 2.851 1.00 96.38 95 VAL A O 1
ATOM 661 N N . THR A 1 96 ? -11.421 -0.033 4.930 1.00 95.94 96 THR A N 1
ATOM 662 C CA . THR A 1 96 ? -9.991 -0.168 5.260 1.00 95.94 96 THR A CA 1
ATOM 663 C C . THR A 1 96 ? -9.553 -1.629 5.344 1.00 95.94 96 THR A C 1
ATOM 665 O O . THR A 1 96 ? -8.454 -1.961 4.901 1.00 95.94 96 THR A O 1
ATOM 668 N N . LEU A 1 97 ? -10.432 -2.519 5.809 1.00 96.31 97 LEU A N 1
ATOM 669 C CA . LEU A 1 97 ? -10.184 -3.959 5.836 1.00 96.31 97 LEU A CA 1
ATOM 670 C C . LEU A 1 97 ? -10.066 -4.530 4.421 1.00 96.31 97 LEU A C 1
ATOM 672 O O . LEU A 1 97 ? -9.093 -5.217 4.116 1.00 96.31 97 LEU A O 1
ATOM 676 N N . VAL A 1 98 ? -11.019 -4.217 3.540 1.00 97.19 98 VAL A N 1
ATOM 677 C CA . VAL A 1 98 ? -10.991 -4.674 2.142 1.00 97.19 98 VAL A CA 1
ATOM 678 C C . VAL A 1 98 ? -9.809 -4.056 1.394 1.00 97.19 98 VAL A C 1
ATOM 680 O O . VAL A 1 98 ? -9.104 -4.762 0.673 1.00 97.19 98 VAL A O 1
ATOM 683 N N . ALA A 1 99 ? -9.525 -2.770 1.614 1.00 96.94 99 ALA A N 1
ATOM 684 C CA . ALA A 1 99 ? -8.361 -2.106 1.036 1.00 96.94 99 ALA A CA 1
ATOM 685 C C . ALA A 1 99 ? -7.049 -2.792 1.443 1.00 96.94 99 ALA A C 1
ATOM 687 O O . ALA A 1 99 ? -6.149 -2.892 0.615 1.00 96.94 99 ALA A O 1
ATOM 688 N N . GLY A 1 100 ? -6.950 -3.319 2.670 1.00 97.44 100 GLY A N 1
ATOM 689 C CA . GLY A 1 100 ? -5.784 -4.066 3.155 1.00 97.44 100 GLY A CA 1
ATOM 690 C C . GLY A 1 100 ? -5.472 -5.344 2.367 1.00 97.44 100 GLY A C 1
ATOM 691 O O . GLY A 1 100 ? -4.313 -5.768 2.339 1.00 97.44 100 GLY A O 1
ATOM 692 N N . LEU A 1 101 ? -6.458 -5.916 1.665 1.00 97.69 101 LEU A N 1
ATOM 693 C CA . LEU A 1 101 ? -6.282 -7.077 0.782 1.00 97.69 101 LEU A CA 1
ATOM 694 C C . LEU A 1 101 ? -5.608 -6.716 -0.551 1.00 97.69 101 LEU A C 1
ATOM 696 O O . LEU A 1 101 ? -4.948 -7.560 -1.152 1.00 97.69 101 LEU A O 1
ATOM 700 N N . VAL A 1 102 ? -5.728 -5.470 -1.012 1.00 97.25 102 VAL A N 1
ATOM 701 C CA . VAL A 1 102 ? -5.147 -5.014 -2.286 1.00 97.25 102 VAL A CA 1
ATOM 702 C C . VAL A 1 102 ? -3.608 -5.071 -2.287 1.00 97.25 102 VAL A C 1
ATOM 704 O O . VAL A 1 102 ? -3.047 -5.688 -3.195 1.00 97.25 102 VAL A O 1
ATOM 707 N N . PRO A 1 103 ? -2.880 -4.520 -1.291 1.00 97.00 103 PRO A N 1
ATOM 708 C CA . PRO A 1 103 ? -1.431 -4.682 -1.225 1.00 97.00 103 PRO A CA 1
ATOM 709 C C . PRO A 1 103 ? -1.002 -6.136 -0.974 1.00 97.00 103 PRO A C 1
ATOM 711 O O . PRO A 1 103 ? 0.089 -6.504 -1.400 1.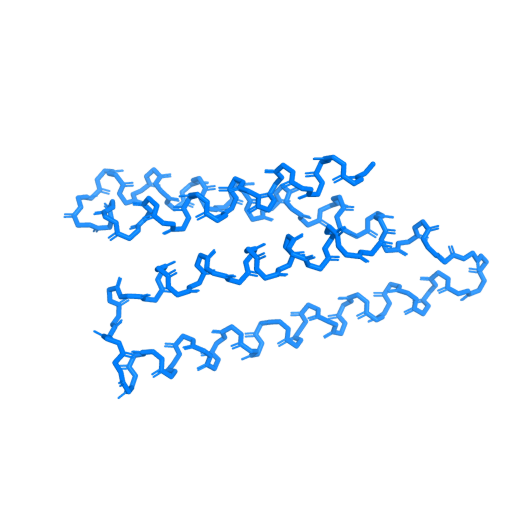00 97.00 103 PRO A O 1
ATOM 714 N N . LEU A 1 104 ? -1.844 -6.991 -0.372 1.00 97.94 104 LEU A N 1
ATOM 715 C CA . LEU A 1 104 ? -1.567 -8.436 -0.307 1.00 97.94 104 LEU A CA 1
ATOM 716 C C . LEU A 1 104 ? -1.674 -9.107 -1.675 1.00 97.94 104 LEU A C 1
ATOM 718 O O . LEU A 1 104 ? -0.840 -9.948 -2.001 1.00 97.94 104 LEU A O 1
ATOM 722 N N . ALA A 1 105 ? -2.659 -8.731 -2.493 1.00 97.50 105 ALA A N 1
ATOM 723 C CA . ALA A 1 105 ? -2.751 -9.211 -3.867 1.00 97.50 105 ALA A CA 1
ATOM 724 C C . ALA A 1 105 ? -1.520 -8.776 -4.680 1.00 97.50 105 ALA A C 1
ATOM 726 O O . ALA A 1 105 ? -0.928 -9.593 -5.382 1.00 97.50 105 ALA A O 1
ATOM 727 N N . ALA A 1 106 ? -1.069 -7.527 -4.520 1.00 95.25 106 ALA A N 1
ATOM 728 C CA . ALA A 1 106 ? 0.178 -7.057 -5.124 1.00 95.25 106 ALA A CA 1
ATOM 729 C C . ALA A 1 106 ? 1.403 -7.836 -4.611 1.00 95.25 106 ALA A C 1
ATOM 731 O O . ALA A 1 106 ? 2.265 -8.215 -5.401 1.00 95.25 106 ALA A O 1
ATOM 732 N N . LEU A 1 107 ? 1.465 -8.131 -3.309 1.00 96.25 107 LEU A N 1
ATOM 733 C CA . LEU A 1 107 ? 2.525 -8.951 -2.726 1.00 96.25 107 LEU A CA 1
ATOM 734 C C . LEU A 1 107 ? 2.536 -10.366 -3.320 1.00 96.25 107 LEU A C 1
ATOM 736 O O . LEU A 1 107 ? 3.604 -10.869 -3.655 1.00 96.25 107 LEU A O 1
ATOM 740 N N . ALA A 1 108 ? 1.370 -10.988 -3.505 1.00 96.81 108 ALA A N 1
ATOM 741 C CA . ALA A 1 108 ? 1.266 -12.287 -4.162 1.00 96.81 108 ALA A CA 1
ATOM 742 C C . ALA A 1 108 ? 1.817 -12.239 -5.595 1.00 96.81 108 ALA A C 1
ATOM 744 O O . ALA A 1 108 ? 2.561 -13.133 -5.985 1.00 96.81 108 ALA A O 1
ATOM 745 N N . VAL A 1 109 ? 1.534 -11.172 -6.351 1.00 94.25 109 VAL A N 1
ATOM 746 C CA . VAL A 1 109 ? 2.124 -10.968 -7.685 1.00 94.25 109 VAL A CA 1
ATOM 747 C C . VAL A 1 109 ? 3.648 -10.856 -7.607 1.00 94.25 109 VAL A C 1
ATOM 749 O O . VAL A 1 109 ? 4.332 -11.503 -8.391 1.00 94.25 109 VAL A O 1
ATOM 752 N N . VAL A 1 110 ? 4.192 -10.095 -6.651 1.00 92.81 110 VAL A N 1
ATOM 753 C CA . VAL A 1 110 ? 5.651 -9.967 -6.459 1.00 92.81 110 VAL A CA 1
ATOM 754 C C . VAL A 1 110 ? 6.307 -11.316 -6.153 1.00 92.81 110 VAL A C 1
ATOM 756 O O . VAL A 1 110 ? 7.417 -11.559 -6.608 1.00 92.81 110 VAL A O 1
ATOM 759 N N . LEU A 1 111 ? 5.640 -12.190 -5.398 1.00 92.44 111 LEU A N 1
ATOM 760 C CA . LEU A 1 111 ? 6.162 -13.518 -5.058 1.00 92.44 111 LEU A CA 1
ATOM 761 C C . LEU A 1 111 ? 6.087 -14.523 -6.219 1.00 92.44 111 LEU A C 1
ATOM 763 O O . LEU A 1 111 ? 6.783 -15.535 -6.182 1.00 92.44 111 LEU A O 1
ATOM 767 N N . LEU A 1 112 ? 5.236 -14.268 -7.216 1.00 92.81 112 LEU A N 1
ATOM 768 C CA . LEU A 1 112 ? 5.053 -15.121 -8.395 1.00 92.81 112 LEU A CA 1
ATOM 769 C C . LEU A 1 112 ? 5.884 -14.676 -9.611 1.00 92.81 112 LEU A C 1
ATOM 771 O O . LEU A 1 112 ? 5.992 -15.444 -10.567 1.00 92.81 112 LEU A O 1
ATOM 775 N N . ALA A 1 113 ? 6.411 -13.449 -9.596 1.00 81.81 113 ALA A N 1
ATOM 776 C CA . ALA A 1 113 ? 7.154 -12.820 -10.693 1.00 81.81 113 ALA A CA 1
ATOM 777 C C . ALA A 1 113 ? 8.671 -13.040 -10.591 1.00 81.81 113 ALA A C 1
ATOM 779 O O . ALA A 1 113 ? 9.307 -13.147 -11.665 1.00 81.81 113 ALA A O 1
#

Sequence (113 aa):
LVPTVTGTLIALSAVLFVMTAAIHQPIAAIVAVGLLGAAAFATVAPLQMWVLEKAQGAGQGLASSFNIAAFNLGNAIGAWLGGFVIDHGPGLGAVTLVAGLVPLAALAVVLLA

Foldseek 3Di:
DLVQLLVLLLQLLVLLQQCLVQVVPVVSVVVSVVSNVVSVVSNPPVVLVVQQVVDDDPCSVVSNVVVVVVVVVVVVVLVVQCVCCCPVDPHNSCSSVVVSVVSVVVSVVSVVD

pLDDT: mean 93.56, std 4.88, range [75.38, 98.31]